Protein AF-A0A368F038-F1 (afdb_monomer_lite)

Secondary structure (DSSP, 8-state):
-------BTTB--S-----------TTS--PPPHHHHHHHHHHHHHHHHHHHHSS-------STTGGG--S-HHHHHHHHHHHHHHT--HHHHHHHHHHHHHTTTTSTTHHHHHHHHHHHHT-

InterPro domains:
  IPR027080 Protein Unc-13 [PTHR10480] (5-123)

Structure (mmCIF, N/CA/C/O backbone):
data_AF-A0A368F038-F1
#
_entry.id   AF-A0A368F038-F1
#
loop_
_atom_site.group_PDB
_atom_site.id
_atom_site.type_symbol
_atom_site.label_atom_id
_atom_site.label_alt_id
_atom_site.label_comp_id
_atom_site.label_asym_id
_atom_site.label_entity_id
_atom_site.label_seq_id
_atom_site.pdbx_PDB_ins_code
_atom_site.Cartn_x
_atom_site.Cartn_y
_atom_site.Cartn_z
_atom_site.occupancy
_atom_site.B_iso_or_equiv
_atom_site.auth_seq_id
_atom_site.auth_comp_id
_atom_site.auth_asym_id
_atom_site.auth_atom_id
_atom_site.pdbx_PDB_model_num
ATOM 1 N N . MET A 1 1 ? -23.586 37.263 7.356 1.00 39.09 1 MET A N 1
ATOM 2 C CA . MET A 1 1 ? -22.510 37.006 6.375 1.00 39.09 1 MET A CA 1
ATOM 3 C C . MET A 1 1 ? -22.443 35.502 6.168 1.00 39.09 1 MET A C 1
ATOM 5 O O . MET A 1 1 ? -22.342 34.810 7.174 1.00 39.09 1 MET A O 1
ATOM 9 N N . PRO A 1 2 ? -22.589 34.983 4.941 1.00 43.72 2 PRO A N 1
ATOM 10 C CA . PRO A 1 2 ? -22.430 33.556 4.697 1.00 43.72 2 PRO A CA 1
ATOM 11 C C . PRO A 1 2 ? -20.951 33.185 4.853 1.00 43.72 2 PRO A C 1
ATOM 13 O O . PRO A 1 2 ? -20.076 33.926 4.404 1.00 43.72 2 PRO A O 1
ATOM 16 N N . PHE A 1 3 ? -20.671 32.068 5.525 1.00 43.88 3 PHE A N 1
ATOM 17 C CA . PHE A 1 3 ? -19.328 31.503 5.605 1.00 43.88 3 PHE A CA 1
ATOM 18 C C . PHE A 1 3 ? -18.911 31.079 4.196 1.00 43.88 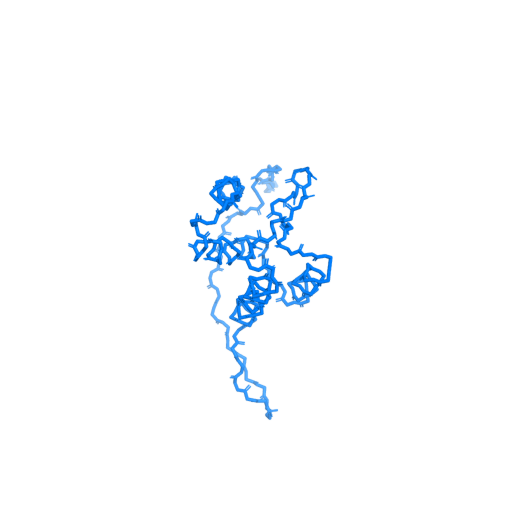3 PHE A C 1
ATOM 20 O O . PHE A 1 3 ? -19.499 30.166 3.623 1.00 43.88 3 PHE A O 1
ATOM 27 N N . ALA A 1 4 ? -17.946 31.789 3.615 1.00 46.69 4 ALA A N 1
ATOM 28 C CA . ALA A 1 4 ? -17.377 31.427 2.329 1.00 46.69 4 ALA A CA 1
ATOM 29 C C . ALA A 1 4 ? -16.657 30.080 2.467 1.00 46.69 4 ALA A C 1
ATOM 31 O O . ALA A 1 4 ? -15.706 29.940 3.239 1.00 46.69 4 ALA A O 1
ATOM 32 N N . GLU A 1 5 ? -17.134 29.094 1.718 1.00 48.91 5 GLU A N 1
ATOM 33 C CA . GLU A 1 5 ? -16.485 27.807 1.535 1.00 48.91 5 GLU A CA 1
ATOM 34 C C . GLU A 1 5 ? -15.129 28.033 0.846 1.00 48.91 5 GLU A C 1
ATOM 36 O O . GLU A 1 5 ? -15.053 28.328 -0.345 1.00 48.91 5 GLU A O 1
ATOM 41 N N . LYS A 1 6 ? -14.037 27.951 1.619 1.00 50.38 6 LYS A N 1
ATOM 42 C CA . LYS A 1 6 ? -12.653 27.971 1.119 1.00 50.38 6 LYS A CA 1
ATOM 43 C C . LYS A 1 6 ? -12.327 26.624 0.462 1.00 50.38 6 LYS A C 1
ATOM 45 O O . LYS A 1 6 ? -11.516 25.864 0.976 1.00 50.38 6 LYS A O 1
ATOM 50 N N . ARG A 1 7 ? -12.982 26.301 -0.650 1.00 53.84 7 ARG A N 1
ATOM 51 C CA . ARG A 1 7 ? -12.579 25.181 -1.507 1.00 53.84 7 ARG A CA 1
ATOM 52 C C . ARG A 1 7 ? -11.734 25.735 -2.645 1.00 53.84 7 ARG A C 1
ATOM 54 O O . ARG A 1 7 ? -12.224 26.498 -3.469 1.00 53.84 7 ARG A O 1
ATOM 61 N N . THR A 1 8 ? -10.456 25.382 -2.663 1.00 52.12 8 THR A N 1
ATOM 62 C CA . THR A 1 8 ? -9.657 25.395 -3.889 1.00 52.12 8 THR A CA 1
ATOM 63 C C . THR A 1 8 ? -9.461 23.944 -4.307 1.00 52.12 8 THR A C 1
ATOM 65 O O . THR A 1 8 ? -9.268 23.083 -3.447 1.00 52.12 8 THR A O 1
ATOM 68 N N . ASP A 1 9 ? -9.469 23.666 -5.612 1.00 53.47 9 ASP A N 1
ATOM 69 C CA . ASP A 1 9 ? -9.340 22.314 -6.195 1.00 53.47 9 ASP A CA 1
ATOM 70 C C . ASP A 1 9 ? -8.034 21.575 -5.829 1.00 53.47 9 ASP A C 1
ATOM 72 O O . ASP A 1 9 ? -7.807 20.452 -6.262 1.00 53.47 9 ASP A O 1
ATOM 76 N N . LYS A 1 10 ? -7.158 22.197 -5.029 1.00 55.03 10 LYS A N 1
ATOM 77 C CA . LYS A 1 10 ? -5.839 21.684 -4.639 1.00 55.03 10 LYS A CA 1
ATOM 78 C C . LYS A 1 10 ? -5.688 21.384 -3.147 1.00 55.03 10 LYS A C 1
ATOM 80 O O . LYS A 1 10 ? -4.627 20.939 -2.733 1.00 55.03 10 LYS A O 1
ATOM 85 N N . SER A 1 11 ? -6.698 21.639 -2.311 1.00 49.88 11 SER A N 1
ATOM 86 C CA . SER A 1 11 ? -6.632 21.256 -0.896 1.00 49.88 11 SER A CA 1
ATOM 87 C C . SER A 1 11 ? -8.028 21.049 -0.317 1.00 49.88 11 SER A C 1
ATOM 89 O O . SER A 1 11 ? -8.707 21.988 0.094 1.00 49.88 11 SER A O 1
ATOM 91 N N . ALA A 1 12 ? -8.461 19.789 -0.287 1.00 55.38 12 ALA A N 1
ATOM 92 C CA . ALA A 1 12 ? -9.730 19.373 0.310 1.00 55.38 12 ALA A CA 1
ATOM 93 C C . ALA A 1 12 ? -9.668 19.245 1.848 1.00 55.38 12 ALA A C 1
ATOM 95 O O . ALA A 1 12 ? -10.660 18.880 2.478 1.00 55.38 12 ALA A O 1
ATOM 96 N N . VAL A 1 13 ? -8.516 19.530 2.469 1.00 55.91 13 VAL A N 1
ATOM 97 C CA . VAL A 1 13 ? -8.268 19.279 3.895 1.00 55.91 13 VAL A CA 1
ATOM 98 C C . VAL A 1 13 ? -8.263 20.598 4.663 1.00 55.91 13 VAL A C 1
ATOM 100 O O . VAL A 1 13 ? -7.300 21.357 4.624 1.00 55.91 13 VAL A O 1
ATOM 103 N N . SER A 1 14 ? -9.329 20.869 5.421 1.00 65.38 14 SER A N 1
ATOM 104 C CA . SER A 1 14 ? -9.403 22.036 6.318 1.00 65.38 14 SER A CA 1
ATOM 105 C C . SER A 1 14 ? -8.690 21.824 7.666 1.00 65.38 14 SER A C 1
ATOM 107 O O . SER A 1 14 ? -8.787 22.670 8.554 1.00 65.38 14 SER A O 1
ATOM 109 N N . GLY A 1 15 ? -8.020 20.682 7.841 1.00 76.19 15 GLY A N 1
ATOM 110 C CA . GLY A 1 15 ? -7.389 20.220 9.078 1.00 76.19 15 GLY A CA 1
ATOM 111 C C . GLY A 1 15 ? -7.578 18.712 9.271 1.00 76.19 15 GLY A C 1
ATOM 112 O O . GLY A 1 15 ? -8.325 18.079 8.528 1.00 76.19 15 GLY A O 1
ATOM 113 N N . ALA A 1 16 ? -6.913 18.134 10.271 1.00 83.38 16 ALA A N 1
ATOM 114 C CA . ALA A 1 16 ? -7.047 16.722 10.629 1.00 83.38 16 ALA A CA 1
ATOM 115 C C . ALA A 1 16 ? -7.554 16.575 12.070 1.00 83.38 16 ALA A C 1
ATOM 117 O O . ALA A 1 16 ? -7.174 17.347 12.951 1.00 83.38 16 ALA A O 1
ATOM 118 N N . ILE A 1 17 ? -8.384 15.560 12.317 1.00 88.31 17 ILE A N 1
ATOM 119 C CA . ILE A 1 17 ? -8.807 15.150 13.660 1.00 88.31 17 ILE A CA 1
ATOM 120 C C . ILE A 1 17 ? -8.275 13.740 13.894 1.00 88.31 17 ILE A C 1
ATOM 122 O O . ILE A 1 17 ? -8.502 12.845 13.084 1.00 88.31 17 ILE A O 1
ATOM 126 N N . ARG A 1 18 ? -7.578 13.530 15.014 1.00 90.56 18 ARG A N 1
ATOM 127 C CA . ARG A 1 18 ? -7.095 12.205 15.410 1.00 90.56 18 ARG A CA 1
ATOM 128 C C . ARG A 1 18 ? -8.104 11.552 16.347 1.00 90.56 18 ARG A C 1
ATOM 130 O O . ARG A 1 18 ? -8.269 11.995 17.480 1.00 90.56 18 ARG A O 1
ATOM 137 N N . LEU A 1 19 ? -8.754 10.495 15.876 1.00 91.75 19 LEU A N 1
ATOM 138 C CA . LEU A 1 19 ? -9.676 9.685 16.670 1.00 91.75 19 LEU A CA 1
ATOM 139 C C . LEU A 1 19 ? -8.965 8.423 17.165 1.00 91.75 19 LEU A C 1
ATOM 141 O O . LEU A 1 19 ? -8.172 7.826 16.440 1.00 91.75 19 LEU A O 1
ATOM 145 N N . HIS A 1 20 ? -9.261 8.006 18.394 1.00 91.38 20 HIS A N 1
ATOM 146 C CA . HIS A 1 20 ? -8.866 6.699 18.913 1.00 91.38 20 HIS A CA 1
ATOM 147 C C . HIS A 1 20 ? -10.131 5.875 19.134 1.00 91.38 20 HIS A C 1
ATOM 149 O O . HIS A 1 20 ? -10.921 6.174 20.028 1.00 91.38 20 HIS A O 1
ATOM 155 N N . ILE A 1 21 ? -10.334 4.862 18.294 1.00 89.06 21 ILE A N 1
ATOM 156 C CA . ILE A 1 21 ? -11.540 4.032 18.288 1.00 89.06 21 ILE A CA 1
ATOM 157 C C . ILE A 1 21 ? -11.150 2.628 18.741 1.00 89.06 21 ILE A C 1
ATOM 159 O O . ILE A 1 21 ? -10.149 2.073 18.293 1.00 89.06 21 ILE A O 1
ATOM 163 N N . SER A 1 22 ? -11.929 2.053 19.650 1.00 87.38 22 SER A N 1
ATOM 164 C CA . SER A 1 22 ? -11.786 0.666 20.087 1.00 87.38 22 SER A CA 1
ATOM 165 C C . SER A 1 22 ? -13.123 -0.030 19.900 1.00 87.38 22 SER A C 1
ATOM 167 O O . SER A 1 22 ? -14.158 0.506 20.291 1.00 87.38 22 SER A O 1
ATOM 169 N N . VAL A 1 23 ? -13.091 -1.192 19.257 1.00 86.81 23 VAL A N 1
ATOM 170 C CA . VAL A 1 23 ? -14.277 -1.979 18.920 1.00 86.81 23 VAL A CA 1
ATOM 171 C C . VAL A 1 23 ? -14.136 -3.337 19.594 1.00 86.81 23 VAL A C 1
ATOM 173 O O . VAL A 1 23 ? -13.094 -3.978 19.475 1.00 86.81 23 VAL A O 1
ATOM 176 N N . GLU A 1 24 ? -15.173 -3.761 20.310 1.00 87.62 24 GLU A N 1
ATOM 177 C CA . GLU A 1 24 ? -15.264 -5.087 20.920 1.00 87.62 24 GLU A CA 1
ATOM 178 C C . GLU A 1 24 ? -16.507 -5.780 20.368 1.00 87.62 24 GLU A C 1
ATOM 180 O O . GLU A 1 24 ? -17.629 -5.300 20.547 1.00 87.62 24 GLU A O 1
ATOM 185 N N . ILE A 1 25 ? -16.307 -6.899 19.671 1.00 87.38 25 ILE A N 1
ATOM 186 C CA . ILE A 1 25 ? -17.389 -7.691 19.087 1.00 87.38 25 ILE A CA 1
ATOM 187 C C . ILE A 1 25 ? -17.480 -8.994 19.869 1.00 87.38 25 ILE A C 1
ATOM 189 O O . ILE A 1 25 ? -16.513 -9.741 20.011 1.00 87.38 25 ILE A O 1
ATOM 193 N N . LYS A 1 26 ? -18.659 -9.263 20.434 1.00 90.81 26 LYS A N 1
ATOM 194 C CA . LYS A 1 26 ? -18.874 -10.451 21.258 1.00 90.81 26 LYS A CA 1
ATOM 195 C C . LYS A 1 26 ? -18.689 -11.714 20.412 1.00 90.81 26 LYS A C 1
ATOM 197 O O . LYS A 1 26 ? -19.460 -11.946 19.490 1.00 90.81 26 LYS A O 1
ATOM 202 N N . GLY A 1 27 ? -17.736 -12.558 20.804 1.00 86.00 27 GLY A N 1
ATOM 203 C CA . GLY A 1 27 ? -17.452 -13.826 20.127 1.00 86.00 27 GLY A CA 1
ATOM 204 C C . GLY A 1 27 ? -16.425 -13.726 18.998 1.00 86.00 27 GLY A C 1
ATOM 205 O O . GLY A 1 27 ? -16.079 -14.760 18.439 1.00 86.00 27 GLY A O 1
ATOM 206 N N . GLU A 1 28 ? -15.908 -12.531 18.705 1.00 80.31 28 GLU A N 1
ATOM 207 C CA . GLU A 1 28 ? -14.758 -12.359 17.818 1.00 80.31 28 GLU A CA 1
ATOM 208 C C . GLU A 1 28 ? -13.484 -12.142 18.630 1.00 80.31 28 GLU A C 1
ATOM 210 O O . GLU A 1 28 ? -13.482 -11.494 19.682 1.00 80.31 28 GLU A O 1
ATOM 215 N N . GLU A 1 29 ? -12.385 -12.704 18.135 1.00 80.44 29 GLU A N 1
ATOM 216 C CA . GLU A 1 29 ? -11.069 -12.381 18.659 1.00 80.44 29 GLU A CA 1
ATOM 217 C C . GLU A 1 29 ? -10.730 -10.924 18.336 1.00 80.44 29 GLU A C 1
ATOM 219 O O . GLU A 1 29 ? -11.205 -10.344 17.359 1.00 80.44 29 GLU A O 1
ATOM 224 N N . LYS A 1 30 ? -9.901 -10.309 19.178 1.00 79.06 30 LYS A N 1
ATOM 225 C CA . LYS A 1 30 ? -9.463 -8.936 18.968 1.00 79.06 30 LYS A CA 1
ATOM 226 C C . LYS A 1 30 ? -8.587 -8.863 17.715 1.00 79.06 30 LYS A C 1
ATOM 228 O O . LYS A 1 30 ? -7.398 -9.164 17.763 1.00 79.06 30 LYS A O 1
ATOM 233 N N . LEU A 1 31 ? -9.184 -8.444 16.604 1.00 82.75 31 LEU A N 1
ATOM 234 C CA . LEU A 1 31 ? -8.483 -8.270 15.338 1.00 82.75 31 LEU A CA 1
ATOM 235 C C . LEU A 1 31 ? -7.638 -6.989 15.339 1.00 82.75 31 LEU A C 1
ATOM 237 O O . LEU A 1 31 ? -7.952 -5.997 16.004 1.00 82.75 31 LEU A O 1
ATOM 241 N N . ALA A 1 32 ? -6.555 -7.011 14.561 1.00 88.56 32 ALA A N 1
ATOM 242 C CA . ALA A 1 32 ? -5.783 -5.814 14.250 1.00 88.56 32 ALA A CA 1
ATOM 243 C C . ALA A 1 32 ? -6.621 -4.826 13.418 1.00 88.56 32 ALA A C 1
ATOM 245 O O . ALA A 1 32 ? -7.584 -5.221 12.758 1.00 88.56 32 ALA A O 1
ATOM 246 N N . SER A 1 33 ? -6.247 -3.543 13.412 1.00 92.75 33 SER A N 1
ATOM 247 C CA . SER A 1 33 ? -6.930 -2.548 12.575 1.00 92.75 33 SER A CA 1
ATOM 248 C C . SER A 1 33 ? -6.802 -2.883 11.087 1.00 92.75 33 SER A C 1
ATOM 250 O O . SER A 1 33 ? -5.837 -3.522 10.661 1.00 92.75 33 SER A O 1
ATOM 252 N N . TYR A 1 34 ? -7.747 -2.406 10.276 1.00 95.62 34 TYR A N 1
ATOM 253 C CA . TYR A 1 34 ? -7.729 -2.662 8.835 1.00 95.62 34 TYR A CA 1
ATOM 254 C C . TYR A 1 34 ? -6.472 -2.121 8.140 1.00 95.62 34 TYR A C 1
ATOM 256 O O . TYR A 1 34 ? -5.986 -2.758 7.217 1.00 95.62 34 TYR A O 1
ATOM 264 N N . HIS A 1 35 ? -5.870 -1.028 8.622 1.00 96.44 35 HIS A N 1
ATOM 265 C CA . HIS A 1 35 ? -4.574 -0.536 8.126 1.00 96.44 35 HIS A CA 1
ATOM 266 C C . HIS A 1 35 ? -3.427 -1.536 8.338 1.00 96.44 35 HIS A C 1
ATOM 268 O O . HIS A 1 35 ? -2.599 -1.734 7.448 1.00 96.44 35 HIS A O 1
ATOM 274 N N . VAL A 1 36 ? -3.394 -2.217 9.490 1.00 96.44 36 VAL A N 1
ATOM 275 C CA . VAL A 1 36 ? -2.398 -3.268 9.764 1.00 96.44 36 VAL A CA 1
ATOM 276 C C . VAL A 1 36 ? -2.657 -4.492 8.887 1.00 96.44 36 VAL A C 1
ATOM 278 O O . VAL A 1 36 ? -1.719 -5.055 8.328 1.00 96.44 36 VAL A O 1
ATOM 281 N N . GLN A 1 37 ? -3.925 -4.876 8.720 1.00 97.06 37 GLN A N 1
ATOM 282 C CA . GLN A 1 37 ? -4.305 -5.979 7.832 1.00 97.06 37 GLN A CA 1
ATOM 283 C C . GLN A 1 37 ? -3.943 -5.680 6.369 1.00 97.06 37 GLN A C 1
ATOM 285 O O . GLN A 1 37 ? -3.375 -6.540 5.702 1.00 97.06 37 GLN A O 1
ATOM 290 N N . TYR A 1 38 ? -4.188 -4.453 5.897 1.00 98.38 38 TYR A N 1
ATOM 291 C CA . TYR A 1 38 ? -3.800 -4.005 4.560 1.00 98.38 38 TYR A CA 1
ATOM 292 C C . TYR A 1 38 ? -2.284 -4.039 4.365 1.00 98.38 38 TYR A C 1
ATOM 294 O O . TYR A 1 38 ? -1.814 -4.538 3.350 1.00 98.38 38 TYR A O 1
ATOM 302 N N . THR A 1 39 ? -1.514 -3.548 5.343 1.00 98.25 39 THR A N 1
ATOM 303 C CA . THR A 1 39 ? -0.044 -3.600 5.284 1.00 98.25 39 THR A CA 1
ATOM 304 C C . THR A 1 39 ? 0.436 -5.034 5.109 1.00 98.25 39 THR A C 1
ATOM 306 O O . THR A 1 39 ? 1.187 -5.316 4.183 1.00 98.25 39 THR A O 1
ATOM 309 N N . CYS A 1 40 ? -0.089 -5.950 5.925 1.00 98.00 40 CYS A N 1
ATOM 310 C CA . CYS A 1 40 ? 0.217 -7.371 5.823 1.00 98.00 40 CYS A CA 1
ATOM 311 C C . CYS A 1 40 ? -0.150 -7.940 4.441 1.00 98.00 40 CYS A C 1
ATOM 313 O O . CYS A 1 40 ? 0.677 -8.595 3.812 1.00 98.00 40 CYS A O 1
ATOM 315 N N . LEU A 1 41 ? -1.358 -7.669 3.937 1.00 98.19 41 LEU A N 1
ATOM 316 C CA . LEU A 1 41 ? -1.800 -8.118 2.612 1.00 98.19 41 LEU A CA 1
ATOM 317 C C . LEU A 1 41 ? -0.859 -7.624 1.502 1.00 98.19 41 LEU A C 1
ATOM 319 O O . LEU A 1 41 ? -0.404 -8.412 0.674 1.00 98.19 41 LEU A O 1
ATOM 323 N N . HIS A 1 42 ? -0.549 -6.330 1.511 1.00 98.06 42 HIS A N 1
ATOM 324 C CA . HIS A 1 42 ? 0.285 -5.685 0.504 1.00 98.06 42 HIS A CA 1
ATOM 325 C C . HIS A 1 4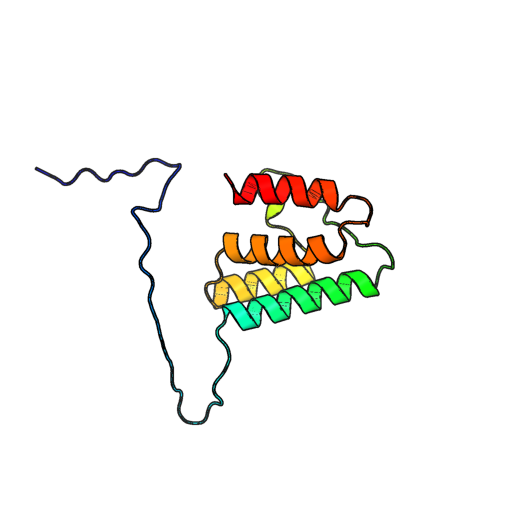2 ? 1.720 -6.235 0.519 1.00 98.06 42 HIS A C 1
ATOM 327 O O . HIS A 1 42 ? 2.282 -6.522 -0.536 1.00 98.06 42 HIS A O 1
ATOM 333 N N . GLU A 1 43 ? 2.300 -6.437 1.706 1.00 97.31 43 GLU A N 1
ATOM 334 C CA . GLU A 1 43 ? 3.628 -7.039 1.875 1.00 97.31 43 GLU A CA 1
ATOM 335 C C . GLU A 1 43 ? 3.683 -8.473 1.332 1.00 97.31 43 GLU A C 1
ATOM 337 O O . GLU A 1 43 ? 4.636 -8.828 0.637 1.00 97.31 43 GLU A O 1
ATOM 342 N N . HIS A 1 44 ? 2.655 -9.290 1.589 1.00 96.44 44 HIS A N 1
ATOM 343 C CA . HIS A 1 44 ? 2.606 -10.668 1.091 1.00 96.44 44 HIS A CA 1
ATOM 344 C C . HIS A 1 44 ? 2.458 -10.731 -0.433 1.00 96.44 44 HIS A C 1
ATOM 346 O O . HIS A 1 44 ? 3.135 -11.538 -1.071 1.00 96.44 44 HIS A O 1
ATOM 352 N N . LEU A 1 45 ? 1.630 -9.866 -1.029 1.00 95.38 45 LEU A N 1
ATOM 353 C CA . LEU A 1 45 ? 1.521 -9.759 -2.489 1.00 95.38 45 LEU A CA 1
ATOM 354 C C . LEU A 1 45 ? 2.847 -9.314 -3.116 1.00 95.38 45 LEU A C 1
ATOM 356 O O . LEU A 1 45 ? 3.311 -9.913 -4.086 1.00 95.38 45 LEU A O 1
ATOM 360 N N . PHE A 1 46 ? 3.510 -8.322 -2.519 1.00 94.31 46 PHE A N 1
ATOM 361 C CA . PHE A 1 46 ? 4.820 -7.862 -2.975 1.00 94.31 46 PHE A CA 1
ATOM 362 C C . PHE A 1 46 ? 5.885 -8.958 -2.874 1.00 94.31 46 PHE A C 1
ATOM 364 O O . PHE A 1 46 ? 6.686 -9.152 -3.791 1.00 94.31 46 PHE A O 1
ATOM 371 N N . GLN A 1 47 ? 5.886 -9.717 -1.779 1.00 92.12 47 GLN A N 1
ATOM 372 C CA . GLN A 1 47 ? 6.788 -10.848 -1.610 1.00 92.12 47 GLN A CA 1
ATOM 373 C C . GLN A 1 47 ? 6.529 -11.942 -2.654 1.00 92.12 47 GLN A C 1
ATOM 375 O O . GLN A 1 47 ? 7.492 -12.460 -3.220 1.00 92.12 47 GLN A O 1
ATOM 380 N N . ALA A 1 48 ? 5.266 -12.279 -2.932 1.00 89.81 48 ALA A N 1
ATOM 381 C CA . ALA A 1 48 ? 4.910 -13.274 -3.943 1.00 89.81 48 ALA A CA 1
ATOM 382 C C . ALA A 1 48 ? 5.425 -12.862 -5.333 1.00 89.81 48 ALA A C 1
ATOM 384 O O . ALA A 1 48 ? 6.133 -13.635 -5.979 1.00 89.81 48 ALA A O 1
ATOM 385 N N . MET A 1 49 ? 5.204 -11.601 -5.722 1.00 86.19 49 MET A N 1
ATOM 386 C CA . MET A 1 49 ? 5.732 -11.022 -6.964 1.00 86.19 49 MET A CA 1
ATOM 387 C C . MET A 1 49 ? 7.260 -11.156 -7.071 1.00 86.19 49 MET A C 1
ATOM 389 O O . MET A 1 49 ? 7.782 -11.454 -8.150 1.00 86.19 49 MET A O 1
ATOM 393 N N . CYS A 1 50 ? 7.980 -10.937 -5.963 1.00 83.50 50 CYS A N 1
ATOM 394 C CA . CYS A 1 50 ? 9.438 -11.053 -5.917 1.00 83.50 50 CYS A CA 1
ATOM 395 C C . CYS A 1 50 ? 9.933 -12.498 -6.079 1.00 83.50 50 CYS A C 1
ATOM 397 O O . CYS A 1 50 ? 11.009 -12.701 -6.632 1.00 83.50 50 CYS A O 1
ATOM 399 N N . ILE A 1 51 ? 9.202 -13.485 -5.548 1.00 77.00 51 ILE A N 1
ATOM 400 C CA . ILE A 1 51 ? 9.610 -14.899 -5.566 1.00 77.00 51 ILE A CA 1
ATOM 401 C C . ILE A 1 51 ? 9.382 -15.518 -6.946 1.00 77.00 51 ILE A C 1
ATOM 403 O O . ILE A 1 51 ? 10.216 -16.289 -7.412 1.00 77.00 51 ILE A O 1
ATOM 407 N N . GLU A 1 52 ? 8.272 -15.192 -7.605 1.00 67.69 52 GLU A N 1
ATOM 408 C CA . GLU A 1 52 ? 7.891 -15.848 -8.861 1.00 67.69 52 GLU A CA 1
ATOM 409 C C . GLU A 1 52 ? 8.777 -15.474 -10.054 1.00 67.69 52 GLU A C 1
ATOM 411 O O . GLU A 1 52 ? 8.852 -16.238 -11.015 1.00 67.69 52 GLU A O 1
ATOM 416 N N . ASN A 1 53 ? 9.443 -14.317 -10.018 1.00 60.44 53 ASN A N 1
ATOM 417 C CA . ASN A 1 53 ? 10.069 -13.755 -11.213 1.00 60.44 53 ASN A CA 1
ATOM 418 C C . ASN A 1 53 ? 11.599 -13.656 -11.174 1.00 60.44 53 ASN A C 1
ATOM 420 O O . ASN A 1 53 ? 12.163 -13.337 -12.216 1.00 60.44 53 ASN A O 1
ATOM 424 N N . ASP A 1 54 ? 12.264 -13.925 -10.038 1.00 64.12 54 ASP A N 1
ATOM 425 C CA . ASP A 1 54 ? 13.711 -13.707 -9.758 1.00 64.12 54 ASP A CA 1
ATOM 426 C C . ASP A 1 54 ? 14.192 -12.239 -9.955 1.00 64.12 54 ASP A C 1
ATOM 428 O O . ASP A 1 54 ? 15.093 -11.752 -9.272 1.00 64.12 54 ASP A O 1
ATOM 432 N N . GLU A 1 55 ? 13.502 -11.482 -10.810 1.00 68.19 55 GLU A N 1
ATOM 433 C CA . GLU A 1 55 ? 13.547 -10.050 -11.049 1.00 68.19 55 GLU A CA 1
ATOM 434 C C . GLU A 1 55 ? 12.179 -9.428 -10.724 1.00 68.19 55 GLU A C 1
ATOM 436 O O . GLU A 1 55 ? 11.124 -9.912 -11.139 1.00 68.19 55 GLU A O 1
ATOM 441 N N . LEU A 1 56 ? 12.185 -8.320 -9.982 1.00 78.81 56 LEU A N 1
ATOM 442 C CA . LEU A 1 56 ? 10.975 -7.566 -9.657 1.00 78.81 56 LEU A CA 1
ATOM 443 C C . LEU A 1 56 ? 10.336 -7.012 -10.945 1.00 78.81 56 LEU A C 1
ATOM 445 O O . LEU A 1 56 ? 10.886 -6.102 -11.569 1.00 78.81 56 LEU A O 1
ATOM 449 N N . LYS A 1 57 ? 9.161 -7.523 -11.327 1.00 80.12 57 LYS A N 1
ATOM 450 C CA . LYS A 1 57 ? 8.381 -6.981 -12.448 1.00 80.12 57 LYS A CA 1
ATOM 451 C C . LYS A 1 57 ? 7.614 -5.742 -12.002 1.00 80.12 57 LYS A C 1
ATOM 453 O O . LYS A 1 57 ? 6.592 -5.841 -11.333 1.00 80.12 57 LYS A O 1
ATOM 458 N N . LEU A 1 58 ? 8.123 -4.577 -12.386 1.00 84.88 58 LEU A N 1
ATOM 459 C CA . LEU A 1 58 ? 7.455 -3.300 -12.152 1.00 84.88 58 LEU A CA 1
ATOM 460 C C . LEU A 1 58 ? 6.270 -3.127 -13.125 1.00 84.88 58 LEU A C 1
ATOM 462 O O . LEU A 1 58 ? 6.404 -3.507 -14.292 1.00 84.88 58 LEU A O 1
ATOM 466 N N . PRO A 1 59 ? 5.138 -2.545 -12.688 1.00 83.38 59 PRO A N 1
ATOM 467 C CA . PRO A 1 59 ? 3.991 -2.307 -13.563 1.00 83.38 59 PRO A CA 1
AT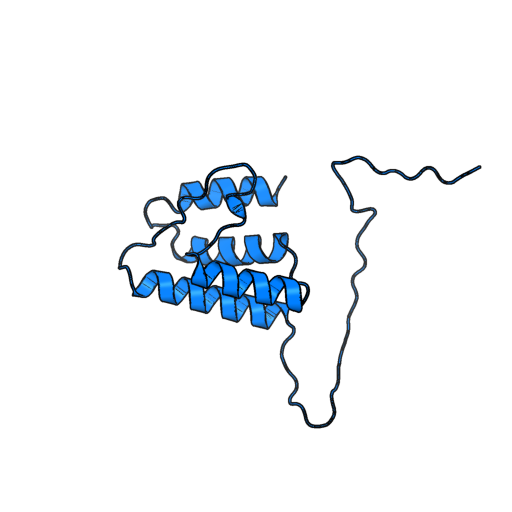OM 468 C C . PRO A 1 59 ? 4.332 -1.349 -14.718 1.00 83.38 59 PRO A C 1
ATOM 470 O O . PRO A 1 59 ? 4.941 -0.301 -14.496 1.00 83.38 59 PRO A O 1
ATOM 473 N N . ASP A 1 60 ? 3.885 -1.655 -15.944 1.00 79.38 60 ASP A N 1
ATOM 474 C CA . ASP A 1 60 ? 3.936 -0.726 -17.095 1.00 79.38 60 ASP A CA 1
ATOM 475 C C . ASP A 1 60 ? 2.662 0.135 -17.145 1.00 79.38 60 ASP A C 1
ATOM 477 O O . ASP A 1 60 ? 1.860 0.070 -18.079 1.00 79.38 60 ASP A O 1
ATOM 481 N N . ALA A 1 61 ? 2.435 0.918 -16.089 1.00 79.81 61 ALA A N 1
ATOM 482 C CA . ALA A 1 61 ? 1.311 1.845 -16.010 1.00 79.81 61 ALA A CA 1
ATOM 483 C C . ALA A 1 61 ? 1.697 3.223 -16.577 1.00 79.81 61 ALA A C 1
ATOM 485 O O . ALA A 1 61 ? 2.743 3.788 -16.249 1.00 79.81 61 ALA A O 1
ATOM 486 N N . LYS A 1 62 ? 0.830 3.801 -17.418 1.00 79.88 62 LYS A N 1
ATOM 487 C CA . LYS A 1 62 ? 1.042 5.107 -18.071 1.00 79.88 62 LYS A CA 1
ATOM 488 C C . LYS A 1 62 ? -0.087 6.070 -17.722 1.00 79.88 62 LYS A C 1
ATOM 490 O O . LYS A 1 62 ? -1.244 5.670 -17.687 1.00 79.88 62 LYS A O 1
ATOM 495 N N . GLY A 1 63 ? 0.248 7.345 -17.533 1.00 82.00 63 GLY A N 1
ATOM 496 C CA . GLY A 1 63 ? -0.718 8.407 -17.229 1.00 82.00 63 GLY A CA 1
ATOM 497 C C . GLY A 1 63 ? -0.525 9.020 -15.843 1.00 82.00 63 GLY A C 1
ATOM 498 O O . GLY A 1 63 ? 0.405 8.668 -15.127 1.00 82.00 63 GLY A O 1
ATOM 499 N N . GLU A 1 64 ? -1.397 9.963 -15.489 1.00 77.56 64 GLU A N 1
ATOM 500 C CA . GLU A 1 64 ? -1.325 10.748 -14.244 1.00 77.56 64 GLU A CA 1
ATOM 501 C C . GLU A 1 64 ? -1.555 9.896 -12.983 1.00 77.56 64 GLU A C 1
ATOM 503 O O . GLU A 1 64 ? -0.966 10.160 -11.939 1.00 77.56 64 GLU A O 1
ATOM 508 N N . ASP A 1 65 ? -2.335 8.820 -13.099 1.00 84.00 65 ASP A N 1
ATOM 509 C CA . ASP A 1 65 ? -2.656 7.901 -12.002 1.00 84.00 65 ASP A CA 1
ATOM 510 C C . ASP A 1 65 ? -1.775 6.641 -11.967 1.00 84.00 65 ASP A C 1
ATOM 512 O O . ASP A 1 65 ? -2.026 5.731 -11.180 1.00 84.00 65 ASP A O 1
ATOM 516 N N . SER A 1 66 ? -0.718 6.566 -12.786 1.00 86.88 66 SER A N 1
ATOM 517 C CA . SER A 1 66 ? 0.125 5.363 -12.869 1.00 86.88 66 SER A CA 1
ATOM 518 C C . SER A 1 66 ? 0.795 4.988 -11.544 1.00 86.88 66 SER A C 1
ATOM 520 O O . SER A 1 66 ? 1.035 3.814 -11.288 1.00 86.88 66 SER A O 1
ATOM 522 N N . TRP A 1 67 ? 1.043 5.965 -10.669 1.00 88.19 67 TRP A N 1
ATOM 523 C CA . TRP A 1 67 ? 1.625 5.761 -9.338 1.00 88.19 67 TRP A CA 1
ATOM 524 C C . TRP A 1 67 ? 0.690 5.051 -8.344 1.00 88.19 67 TRP A C 1
ATOM 526 O O . TRP A 1 67 ? 1.116 4.734 -7.233 1.00 88.19 67 TRP A O 1
ATOM 536 N N . LYS A 1 68 ? -0.574 4.816 -8.719 1.00 91.88 68 LYS A N 1
ATOM 537 C CA . LYS A 1 68 ? -1.558 4.050 -7.938 1.00 91.88 68 LYS A CA 1
ATOM 538 C C . LYS A 1 68 ? -1.620 2.573 -8.340 1.00 91.88 68 LYS A C 1
ATOM 540 O O . LYS A 1 68 ? -2.321 1.805 -7.690 1.00 91.88 68 LYS A O 1
ATOM 545 N N . VAL A 1 69 ? -0.899 2.180 -9.391 1.00 93.44 69 VAL A N 1
ATOM 546 C CA . VAL A 1 69 ? -0.809 0.791 -9.848 1.00 93.44 69 VAL A CA 1
ATOM 547 C C . VAL A 1 69 ? 0.462 0.171 -9.276 1.00 93.44 69 VAL A C 1
ATOM 549 O O . VAL A 1 69 ? 1.561 0.679 -9.493 1.00 93.44 69 VAL A O 1
ATOM 552 N N . TYR A 1 70 ? 0.305 -0.917 -8.529 1.00 93.38 70 TYR A N 1
ATOM 553 C CA . TYR A 1 70 ? 1.357 -1.543 -7.724 1.00 93.38 70 TYR A CA 1
ATOM 554 C C . TYR A 1 70 ? 1.675 -2.970 -8.172 1.00 93.38 70 TYR A C 1
ATOM 556 O O . TYR A 1 70 ? 2.820 -3.409 -8.059 1.00 93.38 70 TYR A O 1
ATOM 564 N N . PHE A 1 71 ? 0.663 -3.687 -8.658 1.00 93.19 71 PHE A N 1
ATOM 565 C CA . PHE A 1 71 ? 0.730 -5.107 -8.993 1.00 93.19 71 PHE A CA 1
ATOM 566 C C . PHE A 1 71 ? 0.216 -5.370 -10.415 1.00 93.19 71 PHE A C 1
ATOM 568 O O . PHE A 1 71 ? -0.082 -4.440 -11.164 1.00 93.19 71 PHE A O 1
ATOM 575 N N . ASP A 1 72 ? 0.160 -6.646 -10.793 1.00 91.44 72 ASP A N 1
ATOM 576 C CA . ASP A 1 72 ? -0.579 -7.102 -11.968 1.00 91.44 72 ASP A CA 1
ATOM 577 C C . ASP A 1 72 ? -2.097 -6.978 -11.755 1.00 91.44 72 ASP A C 1
ATOM 579 O O . ASP A 1 72 ? -2.548 -6.641 -10.663 1.00 91.44 72 ASP A O 1
ATOM 583 N N . ASP A 1 73 ? -2.891 -7.254 -12.791 1.00 91.62 73 ASP A N 1
ATOM 584 C CA . ASP A 1 73 ? -4.346 -7.046 -12.765 1.00 91.62 73 ASP A CA 1
ATOM 585 C C . ASP A 1 73 ? -5.017 -7.704 -11.545 1.00 91.62 73 ASP A C 1
ATOM 587 O O . ASP A 1 73 ? -5.825 -7.077 -10.863 1.00 91.62 73 ASP A O 1
ATOM 591 N N . VAL A 1 74 ? -4.632 -8.946 -11.221 1.00 92.94 74 VAL A N 1
ATOM 592 C CA . VAL A 1 74 ? -5.210 -9.697 -10.096 1.00 92.94 74 VAL A CA 1
ATOM 593 C C . VAL A 1 74 ? -4.737 -9.140 -8.755 1.00 92.94 74 VAL A C 1
ATOM 595 O O . VAL A 1 74 ? -5.551 -8.916 -7.860 1.00 92.94 74 VAL A O 1
ATOM 598 N N . GLY A 1 75 ? -3.432 -8.904 -8.587 1.00 94.19 75 GLY A N 1
ATOM 599 C CA . GLY A 1 75 ? -2.897 -8.335 -7.352 1.00 94.19 75 GLY A CA 1
ATOM 600 C C . GLY A 1 75 ? -3.438 -6.931 -7.082 1.00 94.19 75 GLY A C 1
ATOM 601 O O . GLY A 1 75 ? -3.703 -6.587 -5.929 1.00 94.19 75 GLY A O 1
ATOM 602 N N . GLN A 1 76 ? -3.648 -6.147 -8.140 1.00 95.50 76 GLN A N 1
ATOM 603 C CA . GLN A 1 76 ? -4.190 -4.797 -8.076 1.00 95.50 76 GLN A CA 1
ATOM 604 C C . GLN A 1 76 ? -5.664 -4.821 -7.656 1.00 95.50 76 GLN A C 1
ATOM 606 O O . GLN A 1 76 ? -6.025 -4.128 -6.707 1.00 95.50 76 GLN A O 1
ATOM 611 N N . GLU A 1 77 ? -6.488 -5.673 -8.274 1.00 96.81 77 GLU A N 1
ATOM 612 C CA . GLU A 1 77 ? -7.899 -5.844 -7.902 1.00 96.81 77 GLU A CA 1
ATOM 613 C C . GLU A 1 77 ? -8.044 -6.229 -6.420 1.00 96.81 77 GLU A C 1
ATOM 615 O O . GLU A 1 77 ? -8.867 -5.661 -5.701 1.00 96.81 77 GLU A O 1
ATOM 620 N N . ILE A 1 78 ? -7.188 -7.129 -5.919 1.00 97.62 78 ILE A N 1
ATOM 621 C CA . ILE A 1 78 ? -7.204 -7.555 -4.511 1.00 97.62 78 ILE A CA 1
ATOM 622 C C . ILE A 1 78 ? -6.975 -6.374 -3.557 1.00 97.62 78 ILE A C 1
ATOM 624 O O . ILE A 1 78 ? -7.712 -6.220 -2.576 1.00 97.62 78 ILE A O 1
ATOM 628 N N . VAL A 1 79 ? -5.945 -5.553 -3.798 1.00 97.50 79 VAL A N 1
ATOM 629 C CA . VAL A 1 79 ? -5.637 -4.426 -2.901 1.00 97.50 79 VAL A CA 1
ATOM 630 C C . VAL A 1 79 ? -6.646 -3.290 -3.028 1.00 97.50 79 VAL A C 1
ATOM 632 O O . VAL A 1 79 ? -6.977 -2.674 -2.014 1.00 97.50 79 VAL A O 1
ATOM 635 N N . GLU A 1 80 ? -7.175 -3.048 -4.227 1.00 96.44 80 GLU A N 1
ATOM 636 C CA . GLU A 1 80 ? -8.187 -2.021 -4.480 1.00 96.44 80 GLU A CA 1
ATOM 637 C C . GLU A 1 80 ? -9.522 -2.361 -3.818 1.00 96.44 80 GLU A C 1
ATOM 639 O O . GLU A 1 80 ? -10.081 -1.520 -3.109 1.00 96.44 80 GLU A O 1
ATOM 644 N N . GLU A 1 81 ? -10.004 -3.597 -3.963 1.00 98.12 81 GLU A N 1
ATOM 645 C CA . GLU A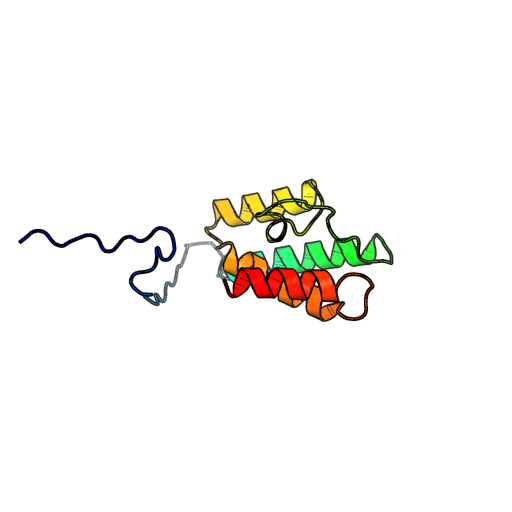 1 81 ? -11.244 -4.049 -3.326 1.00 98.12 81 GLU A CA 1
ATOM 646 C C . GLU A 1 81 ? -11.127 -4.022 -1.798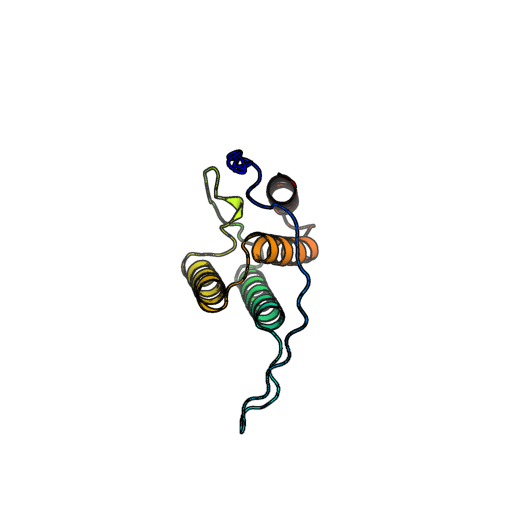 1.00 98.12 81 GLU A C 1
ATOM 648 O O . GLU A 1 81 ? -12.022 -3.521 -1.109 1.00 98.12 81 GLU A O 1
ATOM 653 N N . PHE A 1 82 ? -9.995 -4.474 -1.239 1.00 98.31 82 PHE A N 1
ATOM 654 C CA . PHE A 1 82 ? -9.755 -4.370 0.203 1.00 98.31 82 PHE A CA 1
ATOM 655 C C . PHE A 1 82 ? -9.772 -2.905 0.657 1.00 98.31 82 PHE A C 1
ATOM 657 O O . PHE A 1 82 ? -10.447 -2.550 1.630 1.00 98.31 82 PHE A O 1
ATOM 664 N N . ALA A 1 83 ? -9.042 -2.036 -0.043 1.00 97.56 83 ALA A N 1
ATOM 665 C CA . ALA A 1 83 ? -8.938 -0.633 0.319 1.00 97.56 83 ALA A CA 1
ATOM 666 C C . ALA A 1 83 ? -10.283 0.094 0.228 1.00 97.56 83 ALA A C 1
ATOM 668 O O . ALA A 1 83 ? -10.640 0.836 1.145 1.00 97.56 83 ALA A O 1
ATOM 669 N N . MET A 1 84 ? -11.055 -0.156 -0.830 1.00 96.94 84 MET A N 1
ATOM 670 C CA . MET A 1 84 ? -12.386 0.416 -1.017 1.00 96.94 84 MET A CA 1
ATOM 671 C C . MET A 1 84 ? -13.353 -0.069 0.065 1.00 96.94 84 MET A C 1
ATOM 673 O O . MET A 1 84 ? -14.103 0.727 0.635 1.00 96.94 84 MET A O 1
ATOM 677 N N . ARG A 1 85 ? -13.314 -1.366 0.392 1.00 97.81 85 ARG A N 1
ATOM 678 C CA . ARG A 1 85 ? -14.225 -1.981 1.360 1.00 97.81 85 ARG A CA 1
ATOM 679 C C . ARG A 1 85 ? -13.982 -1.512 2.791 1.00 97.81 85 ARG A C 1
ATOM 681 O O . ARG A 1 85 ? -14.950 -1.325 3.531 1.00 97.81 85 ARG A O 1
ATOM 688 N N . TYR A 1 86 ? -12.716 -1.350 3.174 1.00 96.56 86 TYR A N 1
ATOM 689 C CA . TYR A 1 86 ? -12.307 -1.047 4.549 1.00 96.56 86 TYR A CA 1
ATOM 690 C C . TYR A 1 86 ? -11.821 0.392 4.761 1.00 96.56 86 TYR A C 1
ATOM 692 O O . TYR A 1 86 ? -11.463 0.752 5.882 1.00 96.56 86 TYR A O 1
ATOM 700 N N . GLY A 1 87 ? -11.861 1.227 3.719 1.00 95.81 87 GLY A N 1
ATOM 701 C CA . GLY A 1 87 ? -11.558 2.654 3.801 1.00 95.81 87 GLY A CA 1
ATOM 702 C C . GLY A 1 87 ? -10.071 2.958 3.980 1.00 95.81 87 GLY A C 1
ATOM 703 O O . GLY A 1 87 ? -9.725 3.804 4.799 1.00 95.81 87 GLY A O 1
ATOM 704 N N . ILE A 1 88 ? -9.197 2.270 3.241 1.00 97.62 88 ILE A N 1
ATOM 705 C CA . ILE A 1 88 ? -7.752 2.534 3.253 1.00 97.62 88 ILE A CA 1
ATOM 706 C C . ILE A 1 88 ? -7.425 3.647 2.257 1.00 97.62 88 ILE A C 1
ATOM 708 O O . ILE A 1 88 ? -7.647 3.523 1.052 1.00 97.62 88 ILE A O 1
ATOM 712 N N . GLU A 1 89 ? -6.866 4.743 2.754 1.00 94.25 89 GLU A N 1
ATOM 713 C CA . GLU A 1 89 ? -6.566 5.930 1.962 1.00 94.25 89 GLU A CA 1
ATOM 714 C C . GLU A 1 89 ? -5.448 5.666 0.943 1.00 94.25 89 GLU A C 1
ATOM 716 O O . GLU A 1 89 ? -4.445 5.030 1.262 1.00 94.25 89 GLU A O 1
ATOM 721 N N . SER A 1 90 ? -5.565 6.212 -0.271 1.00 92.19 90 SER A N 1
ATOM 722 C CA . SER A 1 90 ? -4.572 6.023 -1.345 1.00 92.19 90 SER A CA 1
ATOM 723 C C . SER A 1 90 ? -3.154 6.434 -0.942 1.00 92.19 90 SER A C 1
ATOM 725 O O . SER A 1 90 ? -2.187 5.785 -1.331 1.00 92.19 90 SER A O 1
ATOM 727 N N . ILE A 1 91 ? -3.017 7.469 -0.107 1.00 92.44 91 ILE A N 1
ATOM 728 C CA . ILE A 1 91 ? -1.719 7.892 0.428 1.00 92.44 91 ILE A CA 1
ATOM 729 C C . ILE A 1 91 ? -1.095 6.818 1.325 1.00 92.44 91 ILE A C 1
ATOM 731 O O . ILE A 1 91 ? 0.106 6.575 1.246 1.00 92.44 91 ILE A O 1
ATOM 735 N N . TYR A 1 92 ? -1.907 6.127 2.131 1.00 95.88 92 TYR A N 1
ATOM 736 C CA . TYR A 1 92 ? -1.443 5.021 2.962 1.00 95.88 92 TYR A CA 1
ATOM 737 C C . TYR A 1 92 ? -0.991 3.855 2.084 1.00 95.88 92 TYR A C 1
ATOM 739 O O . TYR A 1 92 ? 0.107 3.341 2.271 1.00 95.88 92 TYR A O 1
ATOM 747 N N . GLN A 1 93 ? -1.787 3.507 1.067 1.00 97.31 93 GLN A N 1
ATOM 748 C CA . GLN A 1 93 ? -1.448 2.463 0.096 1.00 97.31 93 GLN A CA 1
ATOM 749 C C . GLN A 1 93 ? -0.106 2.740 -0.598 1.00 97.31 93 GLN A C 1
ATOM 751 O O . GLN A 1 93 ? 0.770 1.876 -0.621 1.00 97.31 93 GLN A O 1
ATOM 756 N N . ALA A 1 94 ? 0.082 3.969 -1.087 1.00 95.75 94 ALA A N 1
ATOM 757 C CA . ALA A 1 94 ? 1.310 4.410 -1.736 1.00 95.75 94 ALA A CA 1
ATOM 758 C C . ALA A 1 94 ? 2.518 4.384 -0.788 1.00 95.75 94 ALA A C 1
ATOM 760 O O . ALA A 1 94 ? 3.594 3.939 -1.180 1.00 95.75 94 ALA A O 1
ATOM 761 N N . MET A 1 95 ? 2.357 4.812 0.470 1.00 96.44 95 MET A N 1
ATOM 762 C CA . MET A 1 95 ? 3.425 4.748 1.475 1.00 96.44 95 MET A CA 1
ATOM 763 C C . MET A 1 95 ? 3.811 3.307 1.827 1.00 96.44 95 MET A C 1
ATOM 765 O O . MET A 1 95 ? 4.999 3.012 1.968 1.00 96.44 95 MET A O 1
ATOM 769 N N . THR A 1 96 ? 2.836 2.402 1.935 1.00 97.50 96 THR A N 1
ATOM 770 C CA . THR A 1 96 ? 3.090 0.971 2.144 1.00 97.50 96 THR A CA 1
ATOM 771 C C . THR A 1 96 ? 3.856 0.377 0.963 1.00 97.50 96 THR A C 1
ATOM 773 O O . THR A 1 96 ? 4.864 -0.302 1.165 1.00 97.50 96 THR A O 1
ATOM 776 N N . HIS A 1 97 ? 3.449 0.690 -0.271 1.00 96.75 97 HIS A N 1
ATOM 777 C CA . HIS A 1 97 ? 4.156 0.226 -1.464 1.00 96.75 97 HIS A CA 1
ATOM 778 C C . HIS A 1 97 ? 5.579 0.793 -1.552 1.00 96.75 97 HIS A C 1
ATOM 780 O O . HIS A 1 97 ? 6.533 0.069 -1.833 1.00 96.75 97 HIS A O 1
ATOM 786 N N . PHE A 1 98 ? 5.749 2.080 -1.234 1.00 95.94 98 PHE A N 1
ATOM 787 C CA . PHE A 1 98 ? 7.057 2.726 -1.150 1.00 95.94 98 PHE A CA 1
ATOM 788 C C . PHE A 1 98 ? 7.975 2.002 -0.155 1.00 95.94 98 PHE A C 1
ATOM 790 O O . PHE A 1 98 ? 9.128 1.710 -0.475 1.00 95.94 98 PHE A O 1
ATOM 797 N N . ALA A 1 99 ? 7.466 1.658 1.032 1.00 96.69 99 ALA A N 1
ATOM 798 C CA . ALA A 1 99 ? 8.218 0.896 2.025 1.00 96.69 99 ALA A CA 1
ATOM 799 C C . ALA A 1 99 ? 8.625 -0.496 1.505 1.00 96.69 99 ALA A C 1
ATOM 801 O O . ALA A 1 99 ? 9.771 -0.905 1.702 1.00 96.69 99 ALA A O 1
ATOM 802 N N . CYS A 1 100 ? 7.739 -1.185 0.779 1.00 95.62 100 CYS A N 1
ATOM 803 C CA . CYS A 1 100 ? 8.048 -2.467 0.141 1.00 95.62 100 CYS A CA 1
ATOM 804 C C . CYS A 1 100 ? 9.171 -2.330 -0.900 1.00 95.62 100 CYS A C 1
ATOM 806 O O . CYS A 1 100 ? 10.169 -3.052 -0.836 1.00 95.62 100 CYS A O 1
ATOM 808 N N . LEU A 1 101 ? 9.071 -1.351 -1.805 1.00 94.06 101 LEU A N 1
ATOM 809 C CA . LEU A 1 101 ? 10.088 -1.069 -2.823 1.00 94.06 101 LEU A CA 1
ATOM 810 C C . LEU A 1 101 ? 11.454 -0.722 -2.212 1.00 94.06 101 LEU A C 1
ATOM 812 O O . LEU A 1 101 ? 12.483 -1.143 -2.742 1.00 94.06 101 LEU A O 1
ATOM 816 N N . CYS A 1 102 ? 11.496 -0.028 -1.069 1.00 94.06 102 CYS A N 1
ATOM 817 C CA . CYS A 1 102 ? 12.745 0.252 -0.352 1.00 94.06 102 CYS A CA 1
ATOM 818 C C . CYS A 1 102 ? 13.516 -1.026 0.023 1.00 94.06 102 CYS A C 1
ATOM 820 O O . CYS A 1 102 ? 14.747 -1.021 0.000 1.00 94.06 102 CYS A O 1
ATOM 822 N N . THR A 1 103 ? 12.829 -2.144 0.292 1.00 92.88 103 THR A N 1
ATOM 823 C CA . THR A 1 103 ? 13.486 -3.439 0.568 1.00 92.88 103 THR A CA 1
ATOM 824 C C . THR A 1 103 ? 14.196 -4.030 -0.657 1.00 92.88 103 THR A C 1
ATOM 826 O O . THR A 1 103 ? 15.058 -4.900 -0.522 1.00 92.88 103 THR A O 1
ATOM 829 N N . LYS A 1 104 ? 13.868 -3.534 -1.857 1.00 90.81 104 LYS A N 1
ATOM 830 C CA . LYS A 1 104 ? 14.404 -3.952 -3.159 1.00 90.81 104 LYS A CA 1
ATOM 831 C C . LYS A 1 104 ? 15.074 -2.798 -3.911 1.00 90.81 104 LYS A C 1
ATOM 833 O O . LYS A 1 104 ? 15.207 -2.857 -5.127 1.00 90.81 104 LYS A O 1
ATOM 838 N N . TYR A 1 105 ? 15.551 -1.769 -3.203 1.00 88.12 105 TYR A N 1
ATOM 839 C CA . TYR A 1 105 ? 16.147 -0.562 -3.799 1.00 88.12 105 TYR A CA 1
ATOM 840 C C . TYR A 1 105 ? 17.261 -0.837 -4.830 1.00 88.12 105 TYR A C 1
ATOM 842 O O . TYR A 1 105 ? 17.433 -0.074 -5.776 1.00 88.12 105 TYR A O 1
ATOM 850 N N . MET A 1 106 ? 18.016 -1.927 -4.659 1.00 87.38 106 MET A N 1
ATOM 851 C CA . MET A 1 106 ? 19.121 -2.293 -5.555 1.00 87.38 106 MET A CA 1
ATOM 852 C C . MET A 1 106 ? 18.665 -2.942 -6.875 1.00 87.38 106 MET A C 1
ATOM 854 O O . MET A 1 106 ? 19.491 -3.135 -7.765 1.00 87.38 106 MET A O 1
ATOM 858 N N . CYS A 1 107 ? 17.384 -3.296 -7.018 1.00 87.44 107 CYS A N 1
ATOM 859 C CA . CYS A 1 107 ? 16.843 -3.873 -8.245 1.00 87.44 107 CYS A CA 1
ATOM 860 C C . CYS A 1 107 ? 16.697 -2.807 -9.343 1.00 87.44 107 CYS A C 1
ATOM 862 O O . CYS A 1 107 ? 16.400 -1.638 -9.083 1.00 87.44 107 CYS A O 1
ATOM 864 N N . VAL A 1 108 ? 16.890 -3.220 -10.597 1.00 86.69 108 VAL A N 1
ATOM 865 C CA . VAL A 1 108 ? 16.789 -2.330 -11.761 1.00 86.69 108 VAL A CA 1
ATOM 866 C C . VAL A 1 108 ? 15.387 -1.712 -11.833 1.00 86.69 108 VAL A C 1
ATOM 868 O O . VAL A 1 108 ? 14.386 -2.381 -11.603 1.00 86.69 108 VAL A O 1
ATOM 871 N N . GLY A 1 109 ? 15.310 -0.411 -12.124 1.00 87.12 109 GLY A N 1
ATOM 872 C CA . GLY A 1 109 ? 14.046 0.326 -12.260 1.00 87.12 109 GLY A CA 1
ATOM 873 C C . GLY A 1 109 ? 13.414 0.792 -10.941 1.00 87.12 109 GLY A C 1
ATOM 874 O O . GLY A 1 109 ? 12.743 1.825 -10.936 1.00 87.12 109 GLY A O 1
ATOM 875 N N . VAL A 1 110 ? 13.694 0.132 -9.810 1.00 90.88 110 VAL A N 1
ATOM 876 C CA . VAL A 1 110 ? 13.109 0.483 -8.500 1.00 90.88 110 VAL A CA 1
ATOM 877 C C . VAL A 1 110 ? 13.408 1.927 -8.073 1.00 90.88 110 VAL A C 1
ATOM 879 O O . VAL A 1 110 ? 12.465 2.620 -7.687 1.00 90.88 110 VAL A O 1
ATOM 882 N N . PRO A 1 111 ? 14.643 2.460 -8.193 1.00 92.25 111 PRO A N 1
ATOM 883 C CA . PRO A 1 111 ? 14.917 3.851 -7.823 1.00 92.25 111 PRO A CA 1
ATOM 884 C C . PRO A 1 111 ? 14.096 4.884 -8.611 1.00 92.25 111 PRO A C 1
ATOM 886 O O . PRO A 1 111 ? 13.710 5.916 -8.063 1.00 92.25 111 PRO A O 1
ATOM 889 N N . ALA A 1 112 ? 13.801 4.611 -9.887 1.00 90.06 112 ALA A N 1
ATOM 890 C CA . ALA A 1 112 ? 13.003 5.507 -10.724 1.00 90.06 112 ALA A CA 1
ATOM 891 C C . ALA A 1 112 ? 11.526 5.509 -10.297 1.00 90.06 112 ALA A C 1
ATOM 893 O O . ALA A 1 112 ? 10.910 6.575 -10.199 1.00 90.06 112 ALA A O 1
ATOM 894 N N . VAL A 1 113 ? 10.981 4.330 -9.978 1.00 90.25 113 VAL A N 1
ATOM 895 C CA . VAL A 1 113 ? 9.615 4.193 -9.452 1.00 90.25 113 VAL A CA 1
ATOM 896 C C . VAL A 1 113 ? 9.500 4.838 -8.073 1.00 90.25 113 VAL A C 1
ATOM 898 O O . VAL A 1 113 ? 8.589 5.631 -7.862 1.00 90.25 113 VAL A O 1
ATOM 901 N N . LEU A 1 114 ? 10.456 4.600 -7.168 1.00 92.75 114 LEU A N 1
ATOM 902 C CA . LEU A 1 114 ? 10.499 5.237 -5.846 1.00 92.75 114 LEU A CA 1
ATOM 903 C C . LEU A 1 114 ? 10.510 6.765 -5.940 1.00 92.75 114 LEU A C 1
ATOM 905 O O . LEU A 1 114 ? 9.761 7.424 -5.224 1.00 92.75 114 LEU A O 1
ATOM 909 N N . SER A 1 115 ? 11.331 7.330 -6.829 1.00 90.75 115 SER A N 1
ATOM 910 C CA . SER A 1 115 ? 11.395 8.779 -7.050 1.00 90.75 115 SER A CA 1
ATOM 911 C C . SER A 1 115 ? 10.050 9.340 -7.525 1.00 90.75 115 SER A C 1
ATOM 913 O O . SER A 1 115 ? 9.547 10.318 -6.972 1.00 90.75 115 SER A O 1
ATOM 915 N N . THR A 1 116 ? 9.428 8.675 -8.502 1.00 90.31 116 THR A N 1
ATOM 916 C CA . THR A 1 116 ? 8.116 9.066 -9.041 1.00 90.31 116 THR A CA 1
ATOM 917 C C . THR A 1 116 ? 7.021 8.968 -7.981 1.00 90.31 116 THR A C 1
ATOM 919 O O . THR A 1 116 ? 6.226 9.891 -7.813 1.00 90.31 116 THR A O 1
ATOM 922 N N . LEU A 1 117 ? 6.993 7.871 -7.227 1.00 91.12 117 LEU A N 1
ATOM 923 C CA . LEU A 1 117 ? 6.017 7.643 -6.169 1.00 91.12 117 LEU A CA 1
ATOM 924 C C . LEU A 1 117 ? 6.168 8.675 -5.046 1.00 91.12 117 LEU A C 1
ATOM 926 O O . LEU A 1 117 ? 5.181 9.266 -4.621 1.00 91.12 117 LEU A O 1
ATOM 930 N N . LEU A 1 118 ? 7.401 8.969 -4.625 1.00 91.62 118 LEU A N 1
ATOM 931 C CA . LEU A 1 118 ? 7.682 9.981 -3.607 1.00 91.62 118 LEU A CA 1
ATOM 932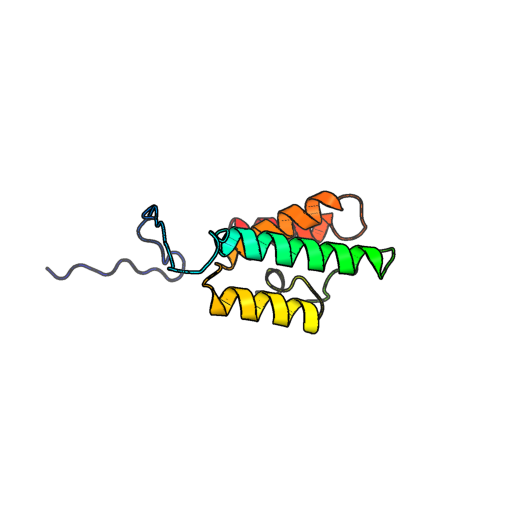 C C . LEU A 1 118 ? 7.277 11.389 -4.060 1.00 91.62 118 LEU A C 1
ATOM 934 O O . LEU A 1 118 ? 6.784 12.170 -3.249 1.00 91.62 118 LEU A O 1
ATOM 938 N N . ALA A 1 119 ? 7.462 11.721 -5.340 1.00 89.81 119 ALA A N 1
ATOM 939 C CA . ALA A 1 119 ? 7.006 12.995 -5.887 1.00 89.81 119 ALA A CA 1
ATOM 940 C C . ALA A 1 119 ? 5.478 13.139 -5.796 1.00 89.81 119 ALA A C 1
ATOM 942 O O . ALA A 1 119 ? 5.005 14.201 -5.411 1.00 89.81 119 ALA A O 1
ATOM 943 N N . ASN A 1 120 ? 4.724 12.071 -6.080 1.00 88.44 120 ASN A N 1
ATOM 944 C CA . ASN A 1 120 ? 3.261 12.073 -5.985 1.00 88.44 120 ASN A CA 1
ATOM 945 C C . ASN A 1 120 ? 2.753 12.059 -4.535 1.00 88.44 120 ASN A C 1
ATOM 947 O O . ASN A 1 120 ? 1.766 12.714 -4.233 1.00 88.44 120 ASN A O 1
ATOM 951 N N . ILE A 1 121 ? 3.443 11.365 -3.624 1.00 88.12 121 ILE A N 1
ATOM 952 C CA . ILE A 1 121 ? 3.133 11.379 -2.181 1.00 88.12 121 ILE A CA 1
ATOM 953 C C . ILE A 1 121 ? 3.290 12.791 -1.588 1.00 88.12 121 ILE A C 1
ATOM 955 O O . ILE A 1 121 ? 2.567 13.153 -0.663 1.00 88.12 121 ILE A O 1
ATOM 959 N N . ASN A 1 122 ? 4.246 13.573 -2.099 1.00 85.44 122 ASN A N 1
ATOM 960 C CA . ASN A 1 122 ? 4.546 14.924 -1.617 1.00 85.44 122 ASN A CA 1
ATOM 961 C C . ASN A 1 122 ? 3.766 16.041 -2.333 1.00 85.44 122 ASN A C 1
ATOM 963 O O . ASN A 1 122 ? 3.897 17.199 -1.926 1.00 85.44 122 ASN A O 1
ATOM 967 N N . ALA A 1 123 ? 3.046 15.721 -3.412 1.00 82.50 123 ALA A N 1
ATOM 968 C CA . ALA A 1 123 ? 2.258 16.674 -4.194 1.00 82.50 123 ALA A CA 1
ATOM 969 C C . ALA A 1 123 ? 0.923 16.995 -3.506 1.00 82.50 123 ALA A C 1
ATOM 971 O O . ALA A 1 123 ? 0.536 18.188 -3.543 1.00 82.50 123 ALA A O 1
#

pLDDT: mean 85.38, std 14.4, range [39.09, 98.38]

Radius of gyration: 17.73 Å; chains: 1; bounding box: 42×53×39 Å

Sequence (123 aa):
MPFAEKRTDKSAVSGAIRLHISVEIKGEEKLASYHVQYTCLHEHLFQAMCIENDELKLPDAKGEDSWKVYFDDVGQEIVEEFAMRYGIESIYQAMTHFACLCTKYMCVGVPAVLSTLLANINA

Organism: Ancylostoma caninum (NCBI:txid29170)

Foldseek 3Di:
DDDDDPDDVPDPDPDDDDDDDDDDDPPDDRDDALLVVLLVLLLVQLVVQCVPPVARDADPADDPCSLLDQHPPVSSCVSVCSCVVRVPDSLSVLVSSLVSLVVVVVGPPSVVSNVVSVVVSVD